Protein AF-A0A8S1PQM5-F1 (afdb_monomer)

Mean predicted aligned error: 4.05 Å

Foldseek 3Di:
DDDPPDDPVVVVQVVCCQFWVFNQVVFWDDKDWQDWDWDWPPPDDDVPDDTPDIDTDTDMDTDGNDDPVPTDTDGPVVVDVDDDDDPLVQVVCQQVCNDPDPVSNCQRHDAPDPNNHYDHPRVVSRSVRVVVD

Sequence (133 aa):
MVERLQDLESECLREVQEETGINVLPILNKMELKVLYESVYPTQLQVGQFPQKQTLCIFYEVKLNESCNNIKVKIQESEVDDFKWIPKNQLLDIMNVSTNDQQYKEMSGIYPNQYGSGIGEGHIKAFMNSYKN

Nearest PDB structures (foldseek):
  6vco-assembly1_A  TM=6.649E-01  e=3.738E-01  Escherichia coli K-12
  2ymw-assembly1_A-2  TM=3.480E-01  e=5.812E+00  Marinomonas mediterranea MMB-1
  5t7v-assembly1_S1  TM=2.102E-01  e=1.843E+00  Staphylococcus aureus
  2ymw-assembly1_B  TM=3.444E-01  e=7.503E+00  Marinomonas mediterranea MMB-1

Organism: Paramecium primaurelia (NCBI:txid5886)

Secondary structure (DSSP, 8-state):
---TT--HHHHHHHHHHHHH----GGGEEEEEEEEEEEEEESSSPPTT----EEEEEEEEEEEESS-TTT------TTT-S------HHHHHHHHTT----GGGTTT-SBSS-TTS--B-HHHHHHHHHHHH-

pLDDT: mean 92.95, std 6.37, range [57.0, 97.12]

Solvent-accessible surface area (backbone atoms only — not comparable to full-atom values): 8239 Å² total; per-residue (Å²): 130,84,62,89,93,62,57,73,65,62,44,53,50,47,51,47,26,58,49,33,45,37,78,52,80,92,39,57,68,45,75,42,84,66,36,80,37,84,46,54,34,63,84,70,75,54,94,95,56,71,78,79,44,76,45,81,45,77,40,66,50,78,40,62,74,64,61,75,90,75,59,68,72,47,62,33,71,93,82,37,95,78,88,83,92,70,56,73,69,58,50,50,26,27,56,68,66,63,54,86,53,74,91,46,54,62,46,29,22,52,48,72,32,100,76,70,33,32,41,53,60,60,58,54,53,31,50,56,58,62,68,78,108

InterPro domains:
  IPR000086 NUDIX hydrolase domain [PF00293] (12-102)
  IPR050241 NAD-capped RNA hydrolase NudC subfamily [PTHR42904] (2-113)

Radius of gyration: 16.13 Å; Cα contacts (8 Å, |Δi|>4): 174; chains: 1; bounding box: 39×40×40 Å

Structure (mmCIF, N/CA/C/O backbone):
data_AF-A0A8S1PQM5-F1
#
_entry.id   AF-A0A8S1PQM5-F1
#
loop_
_atom_site.group_PDB
_atom_site.id
_atom_site.type_symbol
_atom_site.label_atom_id
_atom_site.label_alt_id
_atom_site.label_comp_id
_atom_site.label_asym_id
_atom_site.label_entity_id
_atom_site.label_seq_id
_atom_site.pdbx_PDB_ins_code
_atom_site.Cartn_x
_atom_site.Cartn_y
_atom_site.Cartn_z
_atom_site.occupancy
_atom_site.B_iso_or_equiv
_atom_site.auth_seq_id
_atom_site.auth_comp_id
_atom_site.auth_asym_id
_atom_site.auth_atom_id
_atom_site.pdbx_PDB_model_num
ATOM 1 N N . MET A 1 1 ? 3.621 10.852 -2.086 1.00 63.44 1 MET A N 1
ATOM 2 C CA . MET A 1 1 ? 4.777 11.770 -2.284 1.00 63.44 1 MET A CA 1
ATOM 3 C C . MET A 1 1 ? 5.001 12.532 -0.987 1.00 63.44 1 MET A C 1
ATOM 5 O O . MET A 1 1 ? 4.016 12.969 -0.440 1.00 63.44 1 MET A O 1
ATOM 9 N N . VAL A 1 2 ? 6.232 12.694 -0.481 1.00 69.25 2 VAL A N 1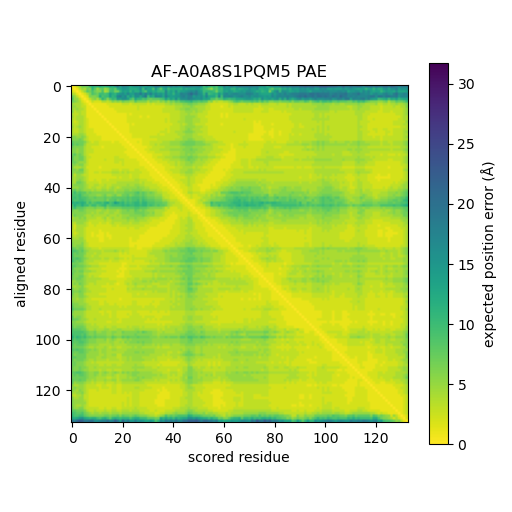
ATOM 10 C CA . VAL A 1 2 ? 6.446 13.450 0.777 1.00 69.25 2 VAL A CA 1
ATOM 11 C C . VAL A 1 2 ? 6.586 14.941 0.478 1.00 69.25 2 VAL A C 1
ATOM 13 O O . VAL A 1 2 ? 7.544 15.350 -0.189 1.00 69.25 2 VAL A O 1
ATOM 16 N N . GLU A 1 3 ? 5.656 15.755 0.968 1.00 75.12 3 GLU A N 1
ATOM 17 C CA . GLU A 1 3 ? 5.756 17.212 0.895 1.00 75.12 3 GLU A CA 1
ATOM 18 C C . GLU A 1 3 ? 6.837 17.769 1.839 1.00 75.12 3 GLU A C 1
ATOM 20 O O . GLU A 1 3 ? 7.130 17.229 2.909 1.00 75.12 3 GLU A O 1
ATOM 25 N N . ARG A 1 4 ? 7.491 18.871 1.441 1.00 69.94 4 ARG A N 1
ATOM 26 C CA . ARG A 1 4 ? 8.593 19.448 2.230 1.00 69.94 4 ARG A CA 1
ATOM 27 C C . ARG A 1 4 ? 8.100 19.886 3.611 1.00 69.94 4 ARG A C 1
ATOM 29 O O . ARG A 1 4 ? 7.140 20.639 3.705 1.00 69.94 4 ARG A O 1
ATOM 36 N N . LEU A 1 5 ? 8.879 19.537 4.640 1.00 70.00 5 LEU A N 1
ATOM 37 C CA . LEU A 1 5 ? 8.700 19.931 6.048 1.00 70.00 5 LEU A CA 1
ATOM 38 C C . LEU A 1 5 ? 7.541 19.242 6.790 1.00 70.00 5 LEU A C 1
ATOM 40 O O . LEU A 1 5 ? 7.335 19.558 7.960 1.00 70.00 5 LEU A O 1
ATOM 44 N N . GLN A 1 6 ? 6.834 18.303 6.159 1.00 76.56 6 GLN A N 1
ATOM 45 C CA . GLN A 1 6 ? 5.836 17.475 6.836 1.00 76.56 6 GLN A CA 1
ATOM 46 C C . GLN A 1 6 ? 6.487 16.237 7.473 1.00 76.56 6 GLN A C 1
ATOM 48 O O . GLN A 1 6 ? 7.527 15.757 7.007 1.00 76.56 6 GLN A O 1
ATOM 53 N N . ASP A 1 7 ? 5.906 15.733 8.562 1.00 89.56 7 ASP A N 1
ATOM 54 C CA . ASP A 1 7 ? 6.344 14.470 9.150 1.00 89.56 7 ASP A CA 1
ATOM 55 C C . ASP A 1 7 ? 5.823 13.272 8.337 1.00 89.56 7 ASP A C 1
ATOM 57 O O . ASP A 1 7 ? 4.802 13.338 7.653 1.00 89.56 7 ASP A O 1
ATOM 61 N N . LEU A 1 8 ? 6.562 12.164 8.392 1.00 91.44 8 LEU A N 1
ATOM 62 C CA . LEU A 1 8 ? 6.306 10.996 7.547 1.00 91.44 8 LEU A CA 1
ATOM 63 C C . LEU A 1 8 ? 4.985 10.288 7.876 1.00 91.44 8 LEU A C 1
ATOM 65 O O . LEU A 1 8 ? 4.405 9.648 6.998 1.00 91.44 8 LEU A O 1
ATOM 69 N N . GLU A 1 9 ? 4.522 10.377 9.124 1.00 93.12 9 GLU A N 1
ATOM 70 C CA . GLU A 1 9 ? 3.275 9.742 9.545 1.00 93.12 9 GLU A CA 1
ATOM 71 C C . GLU A 1 9 ? 2.084 10.522 8.990 1.00 93.12 9 GLU A C 1
ATOM 73 O O . GLU A 1 9 ? 1.217 9.931 8.345 1.00 93.12 9 GLU A O 1
ATOM 78 N N . SER A 1 10 ? 2.092 11.848 9.139 1.00 92.25 10 SER A N 1
ATOM 79 C CA . SER A 1 10 ? 1.080 12.735 8.562 1.00 92.25 10 SER A CA 1
ATOM 80 C C . SER A 1 10 ? 0.978 12.576 7.046 1.00 92.25 10 SER A C 1
ATOM 82 O O . SER A 1 10 ? -0.127 12.445 6.524 1.00 92.25 10 SER A O 1
ATOM 84 N N . GLU A 1 11 ? 2.109 12.491 6.341 1.00 93.44 11 GLU A N 1
ATOM 85 C CA . GLU A 1 11 ? 2.130 12.281 4.887 1.00 93.44 11 GLU A CA 1
ATOM 86 C C . GLU A 1 11 ? 1.553 10.922 4.482 1.00 93.44 11 GLU A C 1
ATOM 88 O O . GLU A 1 11 ? 0.800 10.828 3.517 1.00 93.44 11 GLU A O 1
ATOM 93 N N . CYS A 1 12 ? 1.840 9.862 5.240 1.00 94.06 12 CYS A N 1
ATOM 94 C CA . CYS A 1 12 ? 1.235 8.558 4.988 1.00 9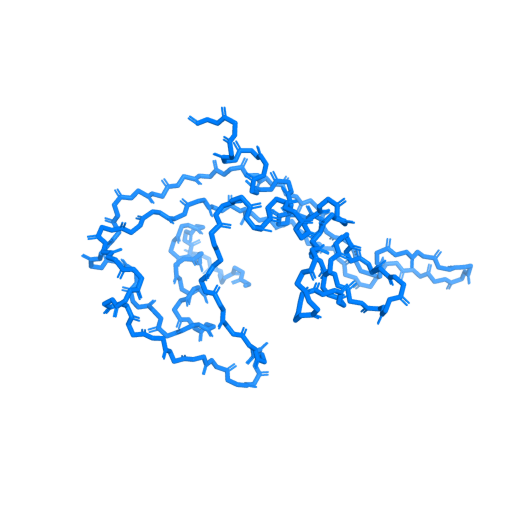4.06 12 CYS A CA 1
ATOM 95 C C . CYS A 1 12 ? -0.289 8.588 5.193 1.00 94.06 12 CYS A C 1
ATOM 97 O O . CYS A 1 12 ? -1.018 7.997 4.398 1.00 94.06 12 CYS A O 1
ATOM 99 N N . LEU A 1 13 ? -0.785 9.267 6.232 1.00 94.94 13 LEU A N 1
ATOM 100 C CA . LEU A 1 13 ? -2.227 9.396 6.469 1.00 94.94 13 LEU A CA 1
ATOM 101 C C . LEU A 1 13 ? -2.911 10.294 5.428 1.00 94.94 13 LEU A C 1
ATOM 103 O O . LEU A 1 13 ? -4.049 10.011 5.049 1.00 94.94 13 LEU A O 1
ATOM 107 N N . ARG A 1 14 ? -2.215 11.330 4.942 1.00 94.94 14 ARG A N 1
ATOM 108 C CA . ARG A 1 14 ? -2.675 12.201 3.853 1.00 94.94 14 ARG A CA 1
ATOM 109 C C . ARG A 1 14 ? -2.892 11.402 2.569 1.00 94.94 14 ARG A C 1
ATOM 111 O O . ARG A 1 14 ? -3.974 11.480 2.002 1.00 94.94 14 ARG A O 1
ATOM 118 N N . GLU A 1 15 ? -1.922 10.585 2.160 1.00 95.06 15 GLU A N 1
ATOM 119 C CA . GLU A 1 15 ? -2.021 9.784 0.926 1.00 95.06 15 GLU A CA 1
ATOM 120 C C . GLU A 1 15 ? -3.168 8.766 1.006 1.00 95.06 15 GLU A C 1
ATOM 122 O O . GLU A 1 15 ? -3.930 8.619 0.054 1.00 95.06 15 GLU A O 1
ATOM 127 N N . VAL A 1 16 ? -3.386 8.137 2.173 1.00 95.25 16 VAL A N 1
ATOM 128 C CA . VAL A 1 16 ? -4.567 7.277 2.379 1.00 95.25 16 VAL A CA 1
ATOM 129 C C . VAL A 1 16 ? -5.859 8.069 2.166 1.00 95.25 16 VAL A C 1
ATOM 131 O O . VAL A 1 16 ? -6.779 7.578 1.508 1.00 95.25 16 VAL A O 1
ATOM 134 N N . GLN A 1 17 ? -5.952 9.282 2.712 1.00 95.88 17 GLN A N 1
ATOM 135 C CA . GLN A 1 17 ? -7.142 10.113 2.566 1.00 95.88 17 GLN A CA 1
ATOM 136 C C . GLN A 1 17 ? -7.363 10.571 1.119 1.00 95.88 17 GLN A C 1
ATOM 138 O O . GLN A 1 17 ? -8.511 10.590 0.678 1.00 95.88 17 GLN A O 1
ATOM 143 N N . GLU A 1 18 ? -6.312 10.937 0.391 1.00 95.38 18 GLU A N 1
ATOM 144 C CA . GLU A 1 18 ? -6.407 11.388 -1.002 1.00 95.38 18 GLU A CA 1
ATOM 145 C C . GLU A 1 18 ? -6.854 10.259 -1.931 1.00 95.38 18 GLU A C 1
ATOM 147 O O . GLU A 1 18 ? -7.866 10.392 -2.617 1.00 95.38 18 GLU A O 1
ATOM 152 N N . GLU A 1 19 ? -6.191 9.105 -1.862 1.00 96.06 19 GLU A N 1
ATOM 153 C CA . GLU A 1 19 ? -6.454 7.981 -2.763 1.00 96.06 19 GLU A CA 1
ATOM 154 C C . GLU A 1 19 ? -7.800 7.289 -2.481 1.00 96.06 19 GLU A C 1
ATOM 156 O O . GLU A 1 19 ? -8.474 6.819 -3.403 1.00 96.06 19 GLU A O 1
ATOM 161 N N . THR A 1 20 ? -8.218 7.219 -1.208 1.00 96.38 20 THR A N 1
ATOM 162 C CA . THR A 1 20 ? -9.374 6.401 -0.780 1.00 96.38 20 THR A CA 1
ATOM 163 C C . THR A 1 20 ? -10.537 7.192 -0.181 1.00 96.38 20 THR A C 1
ATOM 165 O O . THR A 1 20 ? -11.620 6.636 0.035 1.00 96.38 20 THR A O 1
ATOM 168 N N . GLY A 1 21 ? -10.341 8.471 0.143 1.00 96.44 21 GLY A N 1
ATOM 169 C CA . GLY A 1 21 ? -11.324 9.298 0.845 1.00 96.44 21 GLY A CA 1
ATOM 170 C C . GLY A 1 21 ? -11.497 8.967 2.334 1.00 96.44 21 GLY A C 1
ATOM 171 O O . GLY A 1 21 ? -12.336 9.582 2.998 1.00 96.44 21 GLY A O 1
ATOM 172 N N . ILE A 1 22 ? -10.741 8.006 2.880 1.00 96.06 22 ILE A N 1
ATOM 173 C CA . ILE A 1 22 ? -10.860 7.582 4.278 1.00 96.06 22 ILE A CA 1
ATOM 174 C C . ILE A 1 22 ? -10.177 8.610 5.186 1.00 96.06 22 ILE A C 1
ATOM 176 O O . ILE A 1 22 ? -8.960 8.776 5.161 1.00 96.06 22 ILE A O 1
ATOM 180 N N . ASN A 1 23 ? -10.950 9.257 6.061 1.00 94.44 23 ASN A N 1
ATOM 181 C CA . ASN A 1 23 ? -10.383 10.059 7.142 1.00 94.44 23 ASN A CA 1
ATOM 182 C C . ASN A 1 23 ? -9.941 9.141 8.291 1.00 94.44 23 ASN A C 1
ATOM 184 O O . ASN A 1 23 ? -10.760 8.721 9.108 1.00 94.44 23 ASN A O 1
ATOM 188 N N . VAL A 1 24 ? -8.649 8.814 8.330 1.00 94.50 24 VAL A N 1
ATOM 189 C CA . VAL A 1 24 ? -8.080 7.835 9.268 1.00 94.50 24 VAL A CA 1
ATOM 190 C C . VAL A 1 24 ? -8.002 8.361 10.703 1.00 94.50 24 VAL A C 1
ATOM 192 O O . VAL A 1 24 ? -8.245 7.598 11.635 1.00 94.50 24 VAL A O 1
ATOM 195 N N . LEU A 1 25 ? -7.680 9.644 10.904 1.00 94.56 25 LEU A N 1
ATOM 196 C CA . LEU A 1 25 ? -7.330 10.197 12.224 1.00 94.56 25 LEU A CA 1
ATOM 197 C C . LEU A 1 25 ? -8.367 9.922 13.331 1.00 94.56 25 LEU A C 1
ATOM 199 O O . LEU A 1 25 ? -7.958 9.497 14.411 1.00 94.56 25 LEU A O 1
ATOM 203 N N . PRO A 1 26 ? -9.688 10.096 13.112 1.00 96.19 26 PRO A N 1
ATOM 204 C CA . PRO A 1 26 ? -10.684 9.869 14.162 1.00 96.19 26 PRO A CA 1
ATOM 205 C C . PRO A 1 26 ? -10.823 8.403 14.586 1.00 96.19 26 PRO A C 1
ATOM 207 O O . PRO A 1 26 ? -11.329 8.124 15.669 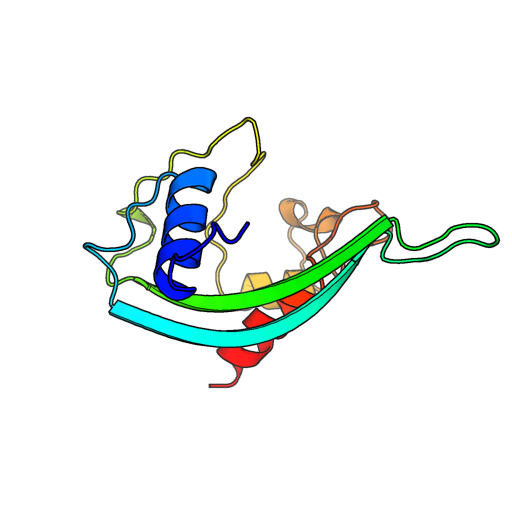1.00 96.19 26 PRO A O 1
ATOM 210 N N . ILE A 1 27 ? -10.406 7.475 13.725 1.00 96.19 27 ILE A N 1
ATOM 211 C CA . ILE A 1 27 ? -10.595 6.030 13.891 1.00 96.19 27 ILE A CA 1
ATOM 212 C C . ILE A 1 27 ? -9.260 5.286 13.981 1.00 96.19 27 ILE A C 1
ATOM 214 O O . ILE A 1 27 ? -9.229 4.056 13.946 1.00 96.19 27 ILE A O 1
ATOM 218 N N . LEU A 1 28 ? -8.149 6.015 14.093 1.00 96.88 28 LEU A N 1
ATOM 219 C CA . LEU A 1 28 ? -6.815 5.450 14.184 1.00 96.88 28 LEU A CA 1
ATOM 220 C C . LEU A 1 28 ? -6.628 4.772 15.544 1.00 96.88 28 LEU A C 1
ATOM 222 O O . LEU A 1 28 ? -6.725 5.404 16.592 1.00 96.88 28 LEU A O 1
ATOM 226 N N . ASN A 1 29 ? -6.328 3.477 15.524 1.00 96.56 29 ASN A N 1
ATOM 227 C CA . ASN A 1 29 ? -5.960 2.718 16.717 1.00 96.56 29 ASN A CA 1
ATOM 228 C C . ASN A 1 29 ? -4.438 2.672 16.890 1.00 96.56 29 ASN A C 1
ATOM 230 O O . ASN A 1 29 ? -3.908 2.898 17.974 1.00 96.56 29 ASN A O 1
ATOM 234 N N . LYS A 1 30 ? -3.724 2.339 15.811 1.00 95.25 30 LYS A N 1
ATOM 235 C CA . LYS A 1 30 ? -2.270 2.178 15.833 1.00 95.25 30 LYS A CA 1
ATOM 236 C C . LYS A 1 30 ? -1.676 2.508 14.472 1.00 95.25 30 LYS A C 1
ATOM 238 O O . LYS A 1 30 ? -2.232 2.106 13.454 1.00 95.25 30 LYS A O 1
ATOM 243 N N . MET A 1 31 ? -0.517 3.153 14.483 1.00 95.62 31 MET A N 1
ATOM 244 C CA . MET A 1 31 ? 0.347 3.323 13.323 1.00 95.62 31 MET A CA 1
ATOM 245 C C . MET A 1 31 ? 1.751 2.836 13.674 1.00 95.62 31 MET A C 1
ATOM 247 O O . MET A 1 31 ? 2.225 3.066 14.785 1.0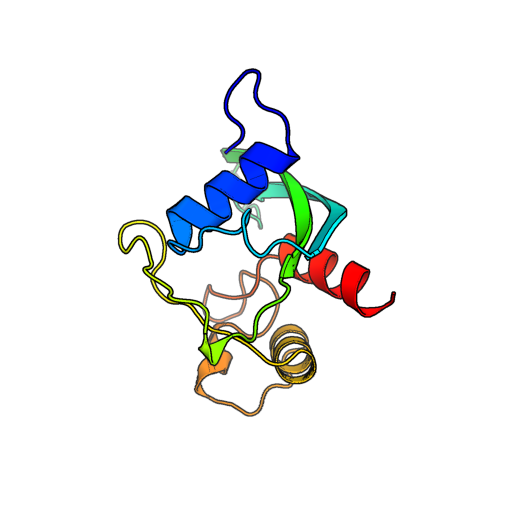0 95.62 31 MET A O 1
ATOM 251 N N . GLU A 1 32 ? 2.395 2.102 12.772 1.00 95.06 32 GLU A N 1
ATOM 252 C CA . GLU A 1 32 ? 3.736 1.566 13.013 1.00 95.06 32 GLU A CA 1
ATOM 253 C C . GLU A 1 32 ? 4.531 1.480 11.714 1.00 95.06 32 GLU A C 1
ATOM 255 O O . GLU A 1 32 ? 4.056 0.910 10.733 1.00 95.06 32 GLU A O 1
ATOM 260 N N . LEU A 1 33 ? 5.757 2.002 11.715 1.00 95.25 33 LEU A N 1
ATOM 261 C CA . LEU A 1 33 ? 6.697 1.823 10.612 1.00 95.25 33 LEU A CA 1
ATOM 262 C C . LEU A 1 33 ? 7.072 0.340 10.471 1.00 95.25 33 LEU A C 1
ATOM 264 O O . LEU A 1 33 ? 7.526 -0.277 11.433 1.00 95.25 33 LEU A O 1
ATOM 268 N N . LYS A 1 34 ? 6.939 -0.222 9.266 1.00 95.06 34 LYS A N 1
ATOM 269 C CA . LYS A 1 34 ? 7.237 -1.640 8.997 1.00 95.06 34 LYS A CA 1
ATOM 270 C C . LYS A 1 34 ? 8.459 -1.847 8.129 1.00 95.06 34 LYS A C 1
ATOM 272 O O . LYS A 1 34 ? 9.298 -2.691 8.437 1.00 95.06 34 LYS A O 1
ATOM 277 N N . VAL A 1 35 ? 8.535 -1.133 7.008 1.00 96.12 35 VAL A N 1
ATOM 278 C CA . VAL A 1 35 ? 9.544 -1.392 5.975 1.00 96.12 35 VAL A CA 1
ATOM 279 C C . VAL A 1 35 ? 9.969 -0.089 5.315 1.00 96.12 35 VAL A C 1
ATOM 281 O O . VAL A 1 35 ? 9.130 0.718 4.930 1.00 96.12 35 VAL A O 1
ATOM 284 N N . LEU A 1 36 ? 11.279 0.071 5.123 1.00 96.81 36 LEU A N 1
ATOM 285 C CA . LEU A 1 36 ? 11.833 0.962 4.108 1.00 96.81 36 LEU A CA 1
ATOM 286 C C . LEU A 1 36 ? 12.232 0.111 2.900 1.00 96.81 36 LEU A C 1
ATOM 288 O O . LEU A 1 36 ? 12.914 -0.904 3.055 1.00 96.81 36 LEU A O 1
ATOM 292 N N . TYR A 1 37 ? 11.785 0.497 1.712 1.00 96.44 37 TYR A N 1
ATOM 293 C CA . TYR A 1 37 ? 12.009 -0.246 0.478 1.00 96.44 37 TYR A CA 1
ATOM 294 C C . TYR A 1 37 ? 12.453 0.699 -0.627 1.00 96.44 37 TYR A C 1
ATOM 296 O O . TYR A 1 37 ? 11.764 1.658 -0.962 1.00 96.44 37 TYR A O 1
ATOM 304 N N . GLU A 1 38 ? 13.606 0.415 -1.209 1.00 96.56 38 GLU A N 1
ATOM 305 C CA . GLU A 1 38 ? 14.094 1.139 -2.370 1.00 96.56 38 GLU A CA 1
ATOM 306 C C . GLU A 1 38 ? 13.429 0.601 -3.641 1.00 96.56 38 GLU A C 1
ATOM 308 O O . GLU A 1 38 ? 13.578 -0.568 -3.990 1.00 96.56 38 GLU A O 1
ATOM 313 N N . SER A 1 39 ? 12.682 1.467 -4.323 1.00 94.69 39 SER A N 1
ATOM 314 C CA . SER A 1 39 ? 12.011 1.190 -5.588 1.00 94.69 39 SER A CA 1
ATOM 315 C C . SER A 1 39 ? 12.739 1.880 -6.739 1.00 94.69 39 SER A C 1
ATOM 317 O O . SER A 1 39 ? 13.093 3.058 -6.650 1.00 94.69 39 SER A O 1
ATOM 319 N N . VAL A 1 40 ? 12.930 1.152 -7.839 1.00 93.94 40 VAL A N 1
ATOM 320 C CA . VAL A 1 40 ? 13.531 1.654 -9.078 1.00 93.94 40 VAL A CA 1
ATOM 321 C C . VAL A 1 40 ? 12.586 1.363 -10.240 1.00 93.94 40 VAL A C 1
ATOM 323 O O . VAL A 1 40 ? 12.028 0.270 -10.331 1.00 93.94 40 VAL A O 1
ATOM 326 N N . TYR A 1 41 ? 12.411 2.340 -11.132 1.00 92.25 41 TYR A N 1
ATOM 327 C CA . TYR A 1 41 ? 11.646 2.187 -12.367 1.00 92.25 41 TYR A CA 1
ATOM 328 C C . TYR A 1 41 ? 12.527 2.447 -13.602 1.00 92.25 41 TYR A C 1
ATOM 330 O O . TYR A 1 41 ? 13.252 3.449 -13.621 1.00 92.25 41 TYR A O 1
ATOM 338 N N . PRO A 1 42 ? 12.434 1.614 -14.655 1.00 92.25 42 PRO A N 1
ATOM 339 C CA . PRO A 1 42 ? 11.677 0.357 -14.707 1.00 92.25 42 PRO A CA 1
ATOM 340 C C . PRO A 1 42 ? 12.264 -0.692 -13.750 1.00 92.25 42 PRO A C 1
ATOM 342 O O . PRO A 1 42 ? 13.460 -0.681 -13.464 1.00 92.25 42 PRO A O 1
ATOM 345 N N . THR A 1 43 ? 11.421 -1.602 -13.259 1.00 88.44 43 THR A N 1
ATOM 346 C CA . THR A 1 43 ? 11.838 -2.667 -12.327 1.00 88.44 43 THR A CA 1
ATOM 347 C C . THR A 1 43 ? 12.751 -3.705 -12.983 1.00 88.44 43 THR A C 1
ATOM 349 O O . THR A 1 43 ? 13.486 -4.408 -12.296 1.00 88.44 43 THR A O 1
ATOM 352 N N . GLN A 1 44 ? 12.730 -3.791 -14.315 1.00 86.75 44 GLN A N 1
ATOM 353 C CA . GLN A 1 44 ? 13.620 -4.619 -15.121 1.00 86.75 44 GLN A CA 1
ATOM 354 C C . GLN A 1 44 ? 14.254 -3.748 -16.207 1.00 86.75 44 GLN A C 1
ATOM 356 O O . GLN A 1 44 ? 13.546 -3.101 -16.978 1.00 86.75 44 GLN A O 1
ATOM 361 N N . LEU A 1 45 ? 15.587 -3.722 -16.263 1.00 88.31 45 LEU A N 1
ATOM 362 C CA . LEU A 1 45 ? 16.333 -2.956 -17.262 1.00 88.31 45 LEU A CA 1
ATOM 363 C C . LEU A 1 45 ? 16.632 -3.823 -18.483 1.00 88.31 45 LEU A C 1
ATOM 365 O O . LEU A 1 45 ? 17.173 -4.922 -18.360 1.00 88.31 45 LEU A O 1
ATOM 369 N N . GLN A 1 46 ? 16.326 -3.302 -19.668 1.00 89.94 46 GLN A N 1
ATOM 370 C CA . GLN A 1 46 ? 16.793 -3.870 -20.930 1.00 89.94 46 GLN A CA 1
ATOM 371 C C . GLN A 1 46 ? 18.140 -3.262 -21.343 1.00 89.94 46 GLN A C 1
ATOM 373 O O . GLN A 1 46 ? 18.573 -2.231 -20.823 1.00 89.94 46 GLN A O 1
ATOM 378 N N . VAL A 1 47 ? 18.820 -3.896 -22.302 1.00 91.38 47 VAL A N 1
ATOM 379 C CA . VAL A 1 47 ? 20.087 -3.383 -22.845 1.00 91.38 47 VAL A CA 1
ATOM 380 C C . VAL A 1 47 ? 19.873 -1.977 -23.414 1.00 91.38 47 VAL A C 1
ATOM 382 O O . VAL A 1 47 ? 19.015 -1.772 -24.267 1.00 91.38 47 VAL A O 1
ATOM 385 N N . GLY A 1 48 ? 20.667 -1.012 -22.943 1.00 91.94 48 GLY A N 1
ATOM 386 C CA . GLY A 1 48 ? 20.576 0.393 -23.357 1.00 91.94 48 GLY A CA 1
ATOM 387 C C . GLY A 1 48 ? 19.522 1.218 -22.611 1.00 91.94 48 GLY A C 1
ATOM 388 O O . GLY A 1 48 ? 19.383 2.407 -22.890 1.00 91.94 48 GLY A O 1
ATOM 389 N N . GLN A 1 49 ? 18.806 0.625 -21.653 1.00 94.75 49 GLN A N 1
ATOM 390 C CA . GLN A 1 49 ? 17.859 1.327 -20.793 1.00 94.75 49 GLN A CA 1
ATOM 391 C C . GLN A 1 49 ? 18.519 1.724 -19.467 1.00 94.75 49 GLN A C 1
ATOM 393 O O . GLN A 1 49 ? 19.258 0.943 -18.870 1.00 94.75 49 GLN A O 1
ATOM 398 N N . PHE A 1 50 ? 18.219 2.930 -18.985 1.00 94.38 50 PHE A N 1
ATOM 399 C CA . PHE A 1 50 ? 18.667 3.429 -17.684 1.00 94.38 50 PHE A CA 1
ATOM 400 C C . PHE A 1 50 ? 17.482 3.566 -16.719 1.00 94.38 50 PHE A C 1
ATOM 402 O O . PHE A 1 50 ? 16.357 3.799 -17.178 1.00 94.38 50 PHE A O 1
ATOM 409 N N . PRO A 1 51 ? 17.715 3.4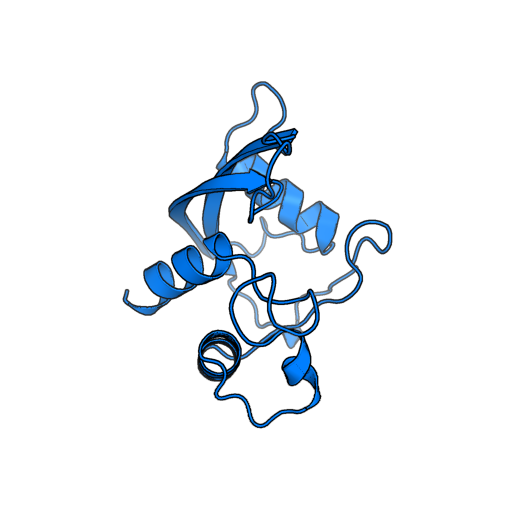70 -15.396 1.00 94.50 51 PRO A N 1
ATOM 410 C CA . PRO A 1 51 ? 16.730 3.862 -14.397 1.00 94.50 51 PRO A CA 1
ATOM 411 C C . PRO A 1 51 ? 16.221 5.281 -14.651 1.00 94.50 51 PRO A C 1
ATOM 413 O O . PRO A 1 51 ? 17.005 6.213 -14.819 1.00 94.50 51 PRO A O 1
ATOM 416 N N . GLN A 1 52 ? 14.904 5.440 -14.674 1.00 95.50 52 GLN A N 1
ATOM 417 C CA . GLN A 1 52 ? 14.238 6.728 -14.867 1.00 95.50 52 GLN A CA 1
ATOM 418 C C . GLN A 1 52 ? 13.808 7.347 -13.538 1.00 95.50 52 GLN A C 1
ATOM 420 O O . GLN A 1 52 ? 13.733 8.567 -13.413 1.00 95.50 52 GLN A O 1
ATOM 425 N N . LYS A 1 53 ? 13.517 6.505 -12.541 1.00 94.69 53 LYS A N 1
ATOM 426 C CA . LYS A 1 53 ? 13.105 6.934 -11.206 1.00 94.69 53 LYS A CA 1
ATOM 427 C C . LYS A 1 53 ? 13.677 5.991 -10.160 1.00 94.69 53 LYS A C 1
ATOM 429 O O . LYS A 1 53 ? 13.717 4.781 -10.361 1.00 94.69 53 LYS A O 1
ATOM 434 N N . GLN A 1 54 ? 14.070 6.570 -9.038 1.00 94.94 54 GLN A N 1
ATOM 435 C CA . GLN A 1 54 ? 14.492 5.871 -7.834 1.00 94.94 54 GLN A CA 1
ATOM 436 C C . GLN A 1 54 ? 13.783 6.537 -6.658 1.00 94.94 54 GLN A C 1
ATOM 438 O O . GLN A 1 54 ? 13.687 7.764 -6.593 1.00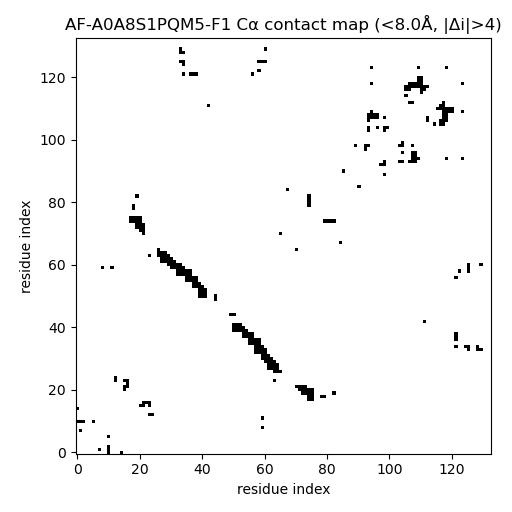 94.94 54 GLN A O 1
ATOM 443 N N . THR A 1 55 ? 13.191 5.752 -5.768 1.00 94.62 55 THR A N 1
ATOM 444 C CA . THR A 1 55 ? 12.387 6.267 -4.657 1.00 94.62 55 THR A CA 1
ATOM 445 C C . THR A 1 55 ? 12.540 5.356 -3.454 1.00 94.62 55 THR A C 1
ATOM 447 O O . THR A 1 55 ? 12.407 4.143 -3.571 1.00 94.62 55 THR A O 1
ATOM 450 N N . LEU A 1 56 ? 12.789 5.942 -2.285 1.00 95.12 56 LEU A N 1
ATOM 451 C CA . LEU A 1 56 ? 12.692 5.224 -1.023 1.00 95.12 56 LEU A CA 1
ATOM 452 C C . LEU A 1 56 ? 11.234 5.256 -0.557 1.00 95.12 56 LEU A C 1
ATOM 454 O O . LEU A 1 56 ? 10.730 6.299 -0.150 1.00 95.12 56 LEU A O 1
ATOM 458 N N . CYS A 1 57 ? 10.556 4.119 -0.646 1.00 95.50 57 CYS A N 1
ATOM 459 C CA . CYS A 1 57 ? 9.210 3.924 -0.132 1.00 95.50 57 CYS A CA 1
ATOM 460 C C . CYS A 1 57 ? 9.271 3.585 1.359 1.00 95.50 57 CYS A C 1
ATOM 462 O O . CYS A 1 57 ? 10.055 2.732 1.781 1.00 95.50 57 CYS A O 1
ATOM 464 N N . ILE A 1 58 ? 8.417 4.227 2.150 1.00 95.75 58 ILE A N 1
ATOM 465 C CA . ILE A 1 58 ? 8.301 4.004 3.590 1.00 95.75 58 ILE A CA 1
ATOM 466 C C . ILE A 1 58 ? 6.897 3.467 3.846 1.00 95.75 58 ILE A C 1
ATOM 468 O O . ILE A 1 58 ? 5.915 4.135 3.540 1.00 95.75 58 ILE A O 1
ATOM 472 N N . PHE A 1 59 ? 6.806 2.249 4.371 1.00 96.44 59 PHE A N 1
ATOM 473 C CA . PHE A 1 59 ? 5.540 1.565 4.603 1.00 96.44 59 PHE A CA 1
ATOM 474 C C . PHE A 1 59 ? 5.184 1.572 6.083 1.00 96.44 59 PHE A C 1
ATOM 476 O O . PHE A 1 59 ? 5.938 1.050 6.912 1.00 96.44 59 PHE A O 1
ATOM 483 N N . TYR A 1 60 ? 3.997 2.087 6.385 1.00 96.38 60 TYR A N 1
ATOM 484 C CA . TYR A 1 60 ? 3.381 2.027 7.703 1.00 96.38 60 TYR A CA 1
ATOM 485 C C . TYR A 1 60 ? 2.233 1.013 7.715 1.00 96.38 60 TYR A C 1
ATOM 487 O O . TYR A 1 60 ? 1.470 0.900 6.759 1.00 96.38 60 TYR A O 1
ATOM 495 N N . GLU A 1 61 ? 2.094 0.280 8.817 1.00 95.94 61 GLU A N 1
ATOM 496 C CA . GLU A 1 61 ? 0.865 -0.439 9.144 1.00 95.94 61 GLU A CA 1
ATOM 497 C C . GLU A 1 61 ? -0.069 0.519 9.881 1.00 95.94 61 GLU A C 1
ATOM 499 O O . GLU A 1 61 ? 0.288 1.042 10.936 1.00 95.94 61 GLU A O 1
ATOM 504 N N . VAL A 1 62 ? -1.274 0.703 9.346 1.00 95.44 62 VAL A N 1
ATOM 505 C CA . VAL A 1 62 ? -2.333 1.517 9.945 1.00 95.44 62 VAL A CA 1
ATOM 506 C C . VAL A 1 62 ? -3.463 0.590 10.387 1.00 95.44 62 VAL A C 1
ATOM 508 O O . VAL A 1 62 ? -4.081 -0.089 9.569 1.00 95.44 62 VAL A O 1
ATOM 511 N N . LYS A 1 63 ? -3.739 0.545 11.693 1.00 95.19 63 LYS A N 1
ATOM 512 C CA . LYS A 1 63 ? -4.859 -0.208 12.275 1.00 95.19 63 LYS A CA 1
ATOM 513 C C . LYS A 1 63 ? -5.967 0.751 12.665 1.00 95.19 63 LYS A C 1
ATOM 515 O O . LYS A 1 63 ? -5.728 1.712 13.395 1.00 95.19 63 LYS A O 1
ATOM 520 N N . LEU A 1 64 ? -7.179 0.440 12.224 1.00 96.31 64 LEU A N 1
ATOM 521 C CA . LEU A 1 64 ? -8.377 1.231 12.480 1.00 96.31 64 LEU A CA 1
ATOM 522 C C . LEU A 1 64 ? -9.216 0.574 13.581 1.00 96.31 64 LEU A C 1
ATOM 524 O O . LEU A 1 64 ? -9.242 -0.651 13.696 1.00 96.31 64 LEU A O 1
ATOM 528 N N . ASN A 1 65 ? -9.904 1.380 14.386 1.00 96.56 65 ASN A N 1
ATOM 529 C CA . ASN A 1 65 ? -10.828 0.929 15.428 1.00 96.56 65 ASN A CA 1
ATOM 530 C C . ASN A 1 65 ? -12.279 0.825 14.919 1.00 96.56 65 ASN A C 1
ATOM 532 O O . ASN A 1 65 ? -13.229 1.029 15.670 1.00 96.56 65 ASN A O 1
ATOM 536 N N . GLU A 1 66 ? -12.458 0.538 13.629 1.00 96.12 66 GLU A N 1
ATOM 537 C CA . GLU A 1 66 ? -13.766 0.371 12.999 1.00 96.12 66 GLU A CA 1
ATOM 538 C C . GLU A 1 66 ? -13.785 -0.847 12.073 1.00 96.12 66 GLU A C 1
ATOM 540 O O . GLU A 1 66 ? -12.769 -1.257 11.512 1.00 96.12 66 GLU A O 1
ATOM 545 N N . SER A 1 67 ? -14.972 -1.434 11.904 1.00 95.38 67 SER A N 1
ATOM 546 C CA . SER A 1 67 ? -15.195 -2.479 10.906 1.00 95.38 67 SER A CA 1
ATOM 547 C C . SER A 1 67 ? -15.151 -1.887 9.498 1.00 95.38 67 SER A C 1
ATOM 549 O O . SER A 1 67 ? -15.709 -0.817 9.263 1.00 95.38 67 SER A O 1
ATOM 551 N N . CYS A 1 68 ? -14.588 -2.626 8.538 1.00 94.75 68 CYS A N 1
ATOM 552 C CA . CYS A 1 68 ? -14.551 -2.230 7.128 1.00 94.75 68 CYS A CA 1
ATOM 553 C C . CYS A 1 68 ? -15.934 -1.898 6.540 1.00 94.75 68 CYS A C 1
ATOM 555 O O . CYS A 1 68 ? -16.024 -1.043 5.666 1.00 94.75 68 CYS A O 1
ATOM 557 N N . ASN A 1 69 ? -17.013 -2.500 7.056 1.00 94.69 69 ASN A N 1
ATOM 558 C CA . ASN A 1 69 ? -18.386 -2.220 6.620 1.00 94.69 69 ASN A CA 1
ATOM 559 C C . ASN A 1 69 ? -18.884 -0.816 7.011 1.00 94.69 69 ASN A C 1
ATOM 561 O O . ASN A 1 69 ? -19.833 -0.319 6.410 1.00 94.69 69 ASN A O 1
ATOM 565 N N . ASN A 1 70 ? -18.270 -0.190 8.018 1.00 95.94 70 ASN A N 1
ATOM 566 C CA . ASN A 1 70 ? -18.644 1.144 8.498 1.00 95.94 70 ASN A CA 1
ATOM 567 C C . ASN A 1 70 ? -17.803 2.253 7.851 1.00 95.94 70 ASN A C 1
ATOM 569 O O . ASN A 1 70 ? -18.182 3.425 7.899 1.00 95.94 70 ASN A O 1
ATOM 573 N N . ILE A 1 71 ? -16.688 1.887 7.217 1.00 96.31 71 ILE A N 1
ATOM 574 C CA . ILE A 1 71 ? -15.760 2.832 6.605 1.00 96.31 71 ILE A CA 1
ATOM 575 C C . ILE A 1 71 ? -16.267 3.193 5.211 1.00 96.31 71 ILE A C 1
ATOM 577 O O . ILE A 1 71 ? -16.336 2.358 4.309 1.00 96.31 71 ILE A O 1
ATOM 581 N N . LYS A 1 72 ? -16.610 4.468 5.026 1.00 94.88 72 LYS A N 1
ATOM 582 C CA . LYS A 1 72 ? -16.991 5.004 3.718 1.00 94.88 72 LYS A CA 1
ATOM 583 C C . LYS A 1 72 ? -15.741 5.260 2.886 1.00 94.88 72 LYS A C 1
ATOM 585 O O . LYS A 1 72 ? -14.872 6.019 3.303 1.00 94.88 72 LYS A O 1
ATOM 590 N N . VAL A 1 73 ? -15.703 4.660 1.704 1.00 96.44 73 VAL A N 1
ATOM 591 C CA . VAL A 1 73 ? -14.631 4.833 0.722 1.00 96.44 73 VAL A CA 1
ATOM 592 C C . VAL A 1 73 ? -15.150 5.681 -0.428 1.00 96.44 73 VAL A C 1
ATOM 594 O O . VAL A 1 73 ? -16.275 5.492 -0.896 1.00 96.44 73 VAL A O 1
ATOM 597 N N . LYS A 1 74 ? -14.324 6.619 -0.878 1.00 96.19 74 LYS A N 1
ATOM 598 C CA . LYS A 1 74 ? -14.537 7.403 -2.088 1.00 96.19 74 LYS A C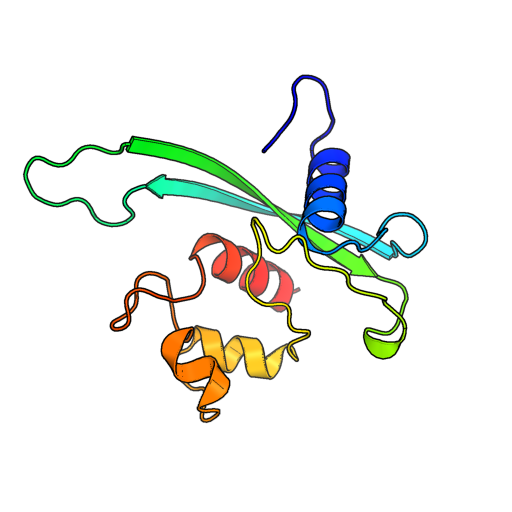A 1
ATOM 599 C C . LYS A 1 74 ? -13.190 7.544 -2.785 1.00 96.19 74 LYS A C 1
ATOM 601 O O . LYS A 1 74 ? -12.420 8.434 -2.439 1.00 96.19 74 LYS A O 1
ATOM 606 N N . ILE A 1 75 ? -12.928 6.649 -3.733 1.00 97.12 75 ILE A N 1
ATOM 607 C CA . ILE A 1 75 ? -11.662 6.627 -4.467 1.00 97.12 75 ILE A CA 1
ATOM 608 C C . ILE A 1 75 ? -11.488 7.881 -5.324 1.00 97.12 75 ILE A C 1
ATOM 610 O O . ILE A 1 75 ? -12.462 8.435 -5.847 1.00 97.12 75 ILE A O 1
ATOM 614 N N . GLN A 1 76 ? -10.242 8.314 -5.480 1.00 96.69 76 GLN A N 1
ATOM 615 C CA . GLN A 1 76 ? -9.872 9.332 -6.452 1.00 96.69 76 GLN A CA 1
ATOM 616 C C . GLN A 1 76 ? -9.624 8.665 -7.813 1.00 96.69 76 GLN A C 1
ATOM 618 O O . GLN A 1 76 ? -8.525 8.206 -8.105 1.00 96.69 76 GLN A O 1
ATOM 623 N N . GLU A 1 77 ? -10.650 8.643 -8.666 1.00 95.00 77 GLU A N 1
ATOM 624 C CA . GLU A 1 77 ? -10.652 7.925 -9.959 1.00 95.00 77 GLU A CA 1
ATOM 625 C C . GLU A 1 77 ? -9.547 8.359 -10.943 1.00 95.00 77 GLU A C 1
ATOM 627 O O . GLU A 1 77 ? -9.278 7.661 -11.913 1.00 95.00 77 GLU A O 1
ATOM 632 N N . SER A 1 78 ? -8.899 9.512 -10.731 1.00 95.56 78 SER A N 1
ATOM 633 C CA . SER A 1 78 ? -7.754 9.934 -11.552 1.00 95.56 78 SER A CA 1
ATOM 634 C C . SER A 1 78 ? -6.452 9.197 -11.223 1.00 95.56 78 SER A C 1
ATOM 636 O O . SER A 1 78 ? -5.499 9.299 -11.990 1.00 95.56 78 SER A O 1
ATOM 638 N N . GLU A 1 79 ? -6.386 8.532 -10.069 1.00 92.31 79 GLU A N 1
ATOM 639 C CA . GLU A 1 79 ? -5.182 7.870 -9.545 1.00 92.31 79 GLU A CA 1
ATOM 640 C C . GLU A 1 79 ? -5.424 6.398 -9.193 1.00 92.31 79 GLU A C 1
ATOM 642 O O . GLU A 1 79 ? -4.510 5.584 -9.313 1.00 92.31 79 GLU A O 1
ATOM 647 N N . VAL A 1 80 ? -6.651 6.048 -8.792 1.00 95.06 80 VAL A N 1
ATOM 648 C CA . VAL A 1 80 ? -7.019 4.711 -8.317 1.00 95.06 80 VAL A CA 1
ATOM 649 C C . VAL A 1 80 ? -8.187 4.160 -9.129 1.00 95.06 80 VAL A C 1
ATOM 651 O O . VAL A 1 80 ? -9.279 4.725 -9.115 1.00 95.06 80 VAL A O 1
ATOM 654 N N . ASP A 1 81 ? -7.969 3.015 -9.779 1.00 93.44 81 ASP A N 1
ATOM 655 C CA . ASP A 1 81 ? -8.983 2.340 -10.601 1.00 93.44 81 ASP A CA 1
ATOM 656 C C . ASP A 1 81 ? -9.935 1.442 -9.786 1.00 93.44 81 ASP A C 1
ATOM 658 O O . ASP A 1 81 ? -11.090 1.247 -10.163 1.00 93.44 81 ASP A O 1
ATOM 662 N N . ASP A 1 82 ? -9.456 0.848 -8.687 1.00 92.62 82 ASP A N 1
ATOM 663 C CA . ASP A 1 82 ? -10.215 -0.113 -7.875 1.00 92.62 82 ASP A CA 1
ATOM 664 C C . ASP A 1 82 ? -9.772 -0.080 -6.401 1.00 92.62 82 ASP A C 1
ATOM 666 O O . ASP A 1 82 ? -8.611 0.185 -6.086 1.00 92.62 82 ASP A O 1
ATOM 670 N N . PHE A 1 83 ? -10.693 -0.401 -5.489 1.00 94.38 83 PHE A N 1
ATOM 671 C CA . PHE A 1 83 ? -10.436 -0.513 -4.052 1.00 94.38 83 PHE A CA 1
ATOM 672 C C . PHE A 1 83 ? -11.136 -1.739 -3.467 1.00 94.38 83 PHE A C 1
ATOM 674 O O . PHE A 1 83 ? -12.335 -1.947 -3.673 1.00 94.38 83 PHE A O 1
ATOM 681 N N . LYS A 1 84 ? -10.411 -2.526 -2.658 1.00 94.19 84 LYS A N 1
ATOM 682 C CA . LYS A 1 84 ? -10.953 -3.731 -2.015 1.00 94.19 84 LYS A CA 1
ATOM 683 C C . LYS A 1 84 ? -10.420 -3.948 -0.606 1.00 94.19 84 LYS A C 1
ATOM 685 O O . LYS A 1 84 ? -9.221 -3.876 -0.354 1.00 94.19 84 LYS A O 1
ATOM 690 N N . TRP A 1 85 ? -11.320 -4.347 0.290 1.00 95.56 85 TRP A N 1
ATOM 691 C CA . TRP A 1 85 ? -10.963 -4.971 1.563 1.00 95.56 85 TRP A CA 1
ATOM 692 C C . TRP A 1 85 ? -10.743 -6.469 1.348 1.00 95.56 85 TRP A C 1
ATOM 694 O O . TRP A 1 85 ? -11.682 -7.186 1.007 1.00 95.56 85 TRP A O 1
ATOM 704 N N . ILE A 1 86 ? -9.518 -6.952 1.561 1.00 95.00 86 ILE A N 1
ATOM 705 C CA . ILE A 1 86 ? -9.153 -8.353 1.311 1.00 95.00 86 ILE A CA 1
ATOM 706 C C . ILE A 1 86 ? -8.806 -9.044 2.640 1.00 95.00 86 ILE A C 1
ATOM 708 O O . ILE A 1 86 ? -7.952 -8.549 3.382 1.00 95.00 86 ILE A O 1
ATOM 712 N N . PRO A 1 87 ? -9.420 -10.198 2.968 1.00 94.50 87 PRO A N 1
ATOM 713 C CA . PRO A 1 87 ? -9.015 -11.012 4.107 1.00 94.50 87 PRO A CA 1
ATOM 714 C C . PRO A 1 87 ? -7.534 -11.403 4.050 1.00 94.50 87 PRO A C 1
ATOM 716 O O . PRO A 1 87 ? -7.017 -11.797 3.006 1.00 94.50 87 PRO A O 1
ATOM 719 N N . LYS A 1 88 ? -6.865 -11.389 5.209 1.00 93.25 88 LYS A N 1
ATOM 720 C CA . LYS A 1 88 ? -5.420 -11.653 5.354 1.00 93.25 88 LYS A CA 1
ATOM 721 C C . LYS A 1 88 ? -4.956 -12.935 4.634 1.00 93.25 88 LYS A C 1
ATOM 723 O O . LYS A 1 88 ? -3.952 -12.906 3.930 1.00 93.25 88 LYS A O 1
ATOM 728 N N . ASN A 1 89 ? -5.702 -14.034 4.766 1.00 93.75 89 ASN A N 1
ATOM 729 C CA . ASN A 1 89 ? -5.370 -15.312 4.119 1.00 93.75 89 ASN A CA 1
ATOM 730 C C . ASN A 1 89 ? -5.570 -15.277 2.598 1.00 93.75 89 ASN A C 1
ATOM 732 O O . ASN A 1 89 ? -4.761 -15.829 1.866 1.00 93.75 89 ASN A O 1
ATOM 736 N N . GLN A 1 90 ? -6.600 -14.580 2.114 1.00 95.38 90 GLN A N 1
ATOM 737 C CA . GLN A 1 90 ? -6.818 -14.436 0.677 1.00 95.38 90 GLN A CA 1
ATOM 738 C C . GLN A 1 90 ? -5.705 -13.596 0.042 1.00 95.38 90 GLN A C 1
ATOM 740 O O . GLN A 1 90 ? -5.205 -13.949 -1.020 1.00 95.38 90 GLN A O 1
ATOM 745 N N . LEU A 1 91 ? -5.254 -12.528 0.711 1.00 95.69 91 LEU A N 1
ATOM 746 C CA . LEU A 1 91 ? -4.121 -11.739 0.227 1.00 95.69 91 LEU A CA 1
ATOM 747 C C . LEU A 1 91 ? -2.827 -12.568 0.183 1.00 95.69 91 LEU A C 1
ATOM 749 O O . LEU A 1 91 ? -2.068 -12.446 -0.776 1.00 95.69 91 LEU A O 1
ATOM 753 N N . LEU A 1 92 ? -2.596 -13.456 1.160 1.00 95.06 92 LEU A N 1
ATOM 754 C CA . LEU A 1 92 ? -1.495 -14.425 1.094 1.00 95.06 92 LEU A CA 1
ATOM 755 C C . LEU A 1 92 ? -1.573 -15.306 -0.154 1.00 95.06 92 LEU A C 1
ATOM 757 O O . LEU A 1 92 ? -0.563 -15.473 -0.836 1.00 95.06 92 LEU A O 1
ATOM 761 N N . ASP A 1 93 ? -2.751 -15.842 -0.466 1.00 95.62 93 ASP A N 1
ATOM 762 C CA . ASP A 1 93 ? -2.928 -16.692 -1.643 1.00 95.62 93 ASP A CA 1
ATOM 763 C C . ASP A 1 93 ? -2.688 -15.922 -2.950 1.00 95.62 93 ASP A C 1
ATOM 765 O O . ASP A 1 93 ? -2.055 -16.430 -3.878 1.00 95.62 93 ASP A O 1
ATOM 769 N N . ILE A 1 94 ? -3.139 -14.665 -3.016 1.00 96.38 94 ILE A N 1
ATOM 770 C CA . ILE A 1 94 ? -2.903 -13.785 -4.169 1.00 96.38 94 ILE A CA 1
ATOM 771 C C . ILE A 1 94 ? -1.403 -13.515 -4.340 1.00 96.38 94 ILE A C 1
ATOM 773 O O . ILE A 1 94 ? -0.890 -13.619 -5.455 1.00 96.38 94 ILE A O 1
ATOM 777 N N . MET A 1 95 ? -0.674 -13.206 -3.265 1.00 95.62 95 MET A N 1
ATOM 778 C CA . MET A 1 95 ? 0.772 -12.950 -3.335 1.00 95.62 95 MET A CA 1
ATOM 779 C C . MET A 1 95 ? 1.581 -14.200 -3.712 1.00 95.62 95 MET A C 1
ATOM 781 O O . MET A 1 95 ? 2.580 -14.082 -4.417 1.00 95.62 95 MET A O 1
ATOM 785 N N . ASN A 1 96 ? 1.152 -15.388 -3.273 1.00 94.12 96 ASN A N 1
ATOM 786 C CA . ASN A 1 96 ? 1.852 -16.656 -3.508 1.00 94.12 96 ASN A CA 1
ATOM 787 C C . ASN A 1 96 ? 1.484 -17.344 -4.831 1.00 94.12 96 ASN A C 1
ATOM 789 O O . ASN A 1 96 ? 1.944 -18.456 -5.086 1.00 94.12 96 ASN A O 1
ATOM 793 N N . VAL A 1 97 ? 0.668 -16.711 -5.681 1.00 93.69 97 VAL A N 1
ATOM 794 C CA . VAL A 1 97 ? 0.199 -17.310 -6.945 1.00 93.69 97 VAL A CA 1
ATOM 795 C C . VAL A 1 97 ? -0.599 -18.602 -6.721 1.00 93.69 97 VAL A C 1
ATOM 797 O O . VAL A 1 97 ? -0.606 -19.507 -7.551 1.00 93.69 97 VAL A O 1
ATOM 800 N N . SER A 1 98 ? -1.296 -18.687 -5.585 1.00 94.00 98 SER A N 1
ATOM 801 C CA . SER A 1 98 ? -2.116 -19.837 -5.184 1.00 94.00 98 SER A CA 1
ATOM 802 C C . SER A 1 98 ? -3.614 -19.529 -5.122 1.00 94.00 98 SER A C 1
ATOM 804 O O . SER A 1 98 ? -4.401 -20.398 -4.748 1.00 94.00 98 SER A O 1
ATOM 806 N N . THR A 1 99 ? -4.037 -18.315 -5.493 1.00 93.38 99 THR A N 1
ATOM 807 C CA . THR A 1 99 ? -5.459 -17.950 -5.512 1.00 93.38 99 THR A CA 1
ATOM 808 C C . THR A 1 99 ? -6.238 -18.731 -6.577 1.00 93.38 99 THR A C 1
ATOM 810 O O . THR A 1 99 ? -5.844 -18.804 -7.741 1.00 93.38 99 THR A O 1
ATOM 813 N N . ASN A 1 100 ? -7.387 -19.287 -6.183 1.00 91.56 100 ASN A N 1
ATOM 814 C CA . ASN A 1 100 ? -8.348 -19.913 -7.101 1.00 91.56 100 ASN A CA 1
ATOM 815 C C . ASN A 1 100 ? -9.413 -18.926 -7.607 1.00 91.56 100 ASN A C 1
ATOM 817 O O . ASN A 1 100 ? -10.209 -19.263 -8.487 1.00 91.56 100 ASN A O 1
ATOM 821 N N . ASP A 1 101 ? -9.442 -17.718 -7.047 1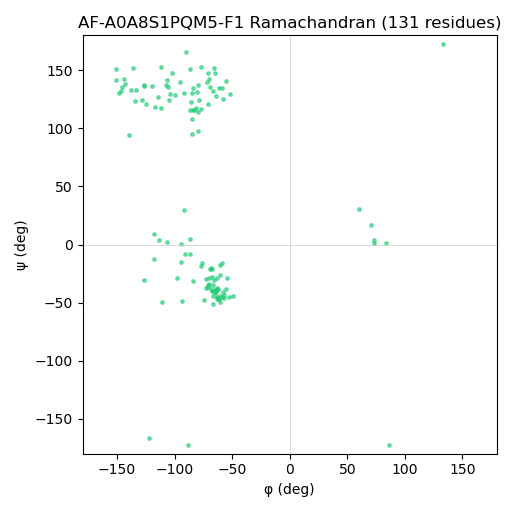.00 93.69 101 ASP A N 1
ATOM 822 C CA . ASP A 1 101 ? -10.404 -16.686 -7.401 1.00 93.69 101 ASP A CA 1
ATOM 823 C C . ASP A 1 101 ? -9.971 -15.989 -8.697 1.00 93.69 101 ASP A C 1
ATOM 825 O O . ASP A 1 101 ? -8.938 -15.312 -8.754 1.00 93.69 101 ASP A O 1
ATOM 829 N N . GLN A 1 102 ? -10.775 -16.165 -9.751 1.00 93.25 102 GLN A N 1
ATOM 830 C CA . GLN A 1 102 ? -10.487 -15.608 -11.073 1.00 93.25 102 GLN A CA 1
ATOM 831 C C . GLN A 1 102 ? -10.401 -14.080 -11.056 1.00 93.25 102 GLN A C 1
ATOM 833 O O . GLN A 1 102 ? -9.669 -13.525 -11.870 1.00 93.25 102 GLN A O 1
ATOM 838 N N . GLN A 1 103 ? -11.071 -13.406 -10.113 1.00 93.31 103 GLN A N 1
ATOM 839 C CA . GLN A 1 103 ? -11.036 -11.949 -10.003 1.00 93.31 103 GLN A CA 1
ATOM 840 C C . GLN A 1 103 ? -9.628 -11.416 -9.699 1.00 93.31 103 GLN A C 1
ATOM 842 O O . GLN A 1 103 ? -9.299 -10.299 -10.088 1.00 93.31 103 GLN A O 1
ATOM 847 N N . TYR A 1 104 ? -8.788 -12.202 -9.021 1.00 94.69 104 TYR A N 1
ATOM 848 C CA . TYR A 1 104 ? -7.451 -11.774 -8.597 1.00 94.69 104 TYR A CA 1
ATOM 849 C C . TYR A 1 104 ? -6.322 -12.407 -9.407 1.00 94.69 104 TYR A C 1
ATOM 851 O O . TYR A 1 104 ? -5.149 -12.167 -9.124 1.00 94.69 104 TYR A O 1
ATOM 859 N N . LYS A 1 105 ? -6.647 -13.217 -10.418 1.00 93.06 105 LYS A N 1
ATOM 860 C CA . LYS A 1 105 ? -5.656 -13.996 -11.165 1.00 93.06 105 LYS A CA 1
ATOM 861 C C . LYS A 1 105 ? -4.639 -13.118 -11.897 1.00 93.06 105 LYS A C 1
ATOM 863 O O . LYS A 1 105 ? -3.457 -13.450 -11.909 1.00 93.06 105 LYS A O 1
ATOM 868 N N . GLU A 1 106 ? -5.079 -11.993 -12.458 1.0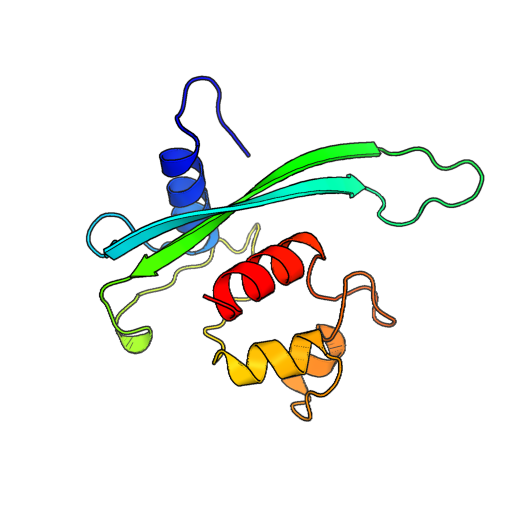0 93.38 106 GLU A N 1
ATOM 869 C CA . GLU A 1 106 ? -4.203 -11.045 -13.162 1.00 93.38 106 GLU A CA 1
ATOM 870 C C . GLU A 1 106 ? -3.307 -10.243 -12.212 1.00 93.38 106 GLU A C 1
ATOM 872 O O . GLU A 1 106 ? -2.185 -9.905 -12.572 1.00 93.38 106 GLU A O 1
ATOM 877 N N . MET A 1 107 ? -3.755 -9.993 -10.978 1.00 93.56 107 MET A N 1
ATOM 878 C CA . MET A 1 107 ? -2.988 -9.274 -9.949 1.00 93.56 107 MET A CA 1
ATOM 879 C C . MET A 1 107 ? -2.072 -10.204 -9.135 1.00 93.56 107 MET A C 1
ATOM 881 O O . MET A 1 107 ? -1.266 -9.750 -8.328 1.00 93.56 107 MET A O 1
ATOM 885 N N . SER A 1 108 ? -2.192 -11.518 -9.314 1.00 95.75 108 SER A N 1
ATOM 886 C CA . SER A 1 108 ? -1.494 -12.492 -8.487 1.00 95.75 108 SER A CA 1
ATOM 887 C C . SER A 1 108 ? 0.022 -12.489 -8.734 1.00 95.75 108 SER A C 1
ATOM 889 O O . SER A 1 108 ? 0.484 -12.476 -9.878 1.00 95.75 108 SER A O 1
ATOM 891 N N . GLY A 1 109 ? 0.803 -12.523 -7.651 1.00 95.69 109 GLY A N 1
ATOM 892 C CA . GLY A 1 109 ? 2.267 -12.477 -7.683 1.00 95.69 109 GLY A CA 1
ATOM 893 C C . GLY A 1 109 ? 2.868 -11.066 -7.706 1.00 95.69 109 GLY A C 1
ATOM 894 O O . GLY A 1 109 ? 2.180 -10.063 -7.530 1.00 95.69 109 GLY A O 1
ATOM 895 N N . ILE A 1 110 ? 4.190 -11.002 -7.884 1.00 95.62 110 ILE A N 1
ATOM 896 C CA . ILE A 1 110 ? 4.971 -9.756 -7.885 1.00 95.62 110 ILE A CA 1
ATOM 897 C C . ILE A 1 110 ? 4.843 -9.044 -9.240 1.00 95.62 110 ILE A C 1
ATOM 899 O O . ILE A 1 110 ? 4.953 -9.684 -10.284 1.00 95.62 110 ILE A O 1
ATOM 903 N N . TYR A 1 111 ? 4.673 -7.720 -9.224 1.00 94.62 111 TYR A N 1
ATOM 904 C CA . TYR A 1 111 ? 4.717 -6.885 -10.427 1.00 94.62 111 TYR A CA 1
ATOM 905 C C . TYR A 1 111 ? 6.143 -6.738 -11.011 1.00 94.62 111 TYR A C 1
ATOM 907 O O . TYR A 1 111 ? 7.075 -6.455 -10.251 1.00 94.62 111 TYR A O 1
ATOM 915 N N . PRO A 1 112 ? 6.323 -6.770 -12.348 1.00 93.69 112 PRO A N 1
ATOM 916 C CA . PRO A 1 112 ? 5.348 -7.195 -13.347 1.00 93.69 112 PRO A CA 1
ATOM 917 C C . PRO A 1 112 ? 5.314 -8.727 -13.446 1.00 93.69 112 PRO A C 1
ATOM 919 O O . PRO A 1 112 ? 6.350 -9.380 -13.585 1.00 93.69 112 PRO A O 1
ATOM 922 N N . ASN A 1 113 ? 4.114 -9.298 -13.413 1.00 92.88 113 ASN A N 1
ATOM 923 C CA . ASN A 1 113 ? 3.866 -10.704 -13.703 1.00 92.88 113 ASN A CA 1
ATOM 924 C C . ASN A 1 113 ? 3.630 -10.913 -15.215 1.00 92.88 113 ASN A C 1
ATOM 926 O O . ASN A 1 113 ? 3.767 -9.993 -16.023 1.00 92.88 113 ASN A O 1
ATOM 930 N N . GLN A 1 114 ? 3.239 -12.126 -15.617 1.00 92.31 114 GLN A N 1
ATOM 931 C CA . GLN A 1 114 ? 2.992 -12.475 -17.026 1.00 92.31 114 GLN A CA 1
ATOM 932 C C . GLN A 1 114 ? 1.881 -11.658 -17.717 1.00 92.31 114 GLN A C 1
ATOM 934 O O . GLN A 1 114 ? 1.826 -11.637 -18.943 1.00 92.31 114 GLN A O 1
ATOM 939 N N . TYR A 1 115 ? 1.008 -10.997 -16.953 1.00 92.88 115 TYR A N 1
ATOM 940 C CA . TYR A 1 115 ? -0.060 -10.134 -17.465 1.00 92.88 115 TYR A CA 1
ATOM 941 C C . TYR A 1 115 ? 0.353 -8.655 -17.515 1.00 92.88 115 TYR A C 1
ATOM 943 O O . TYR A 1 115 ? -0.456 -7.806 -17.875 1.00 92.88 115 TYR A O 1
ATOM 951 N N . GLY A 1 116 ? 1.588 -8.321 -17.122 1.00 91.94 116 GLY A N 1
ATOM 952 C CA . GLY A 1 116 ? 2.022 -6.932 -16.959 1.00 91.94 116 GLY A CA 1
ATOM 953 C C . GLY A 1 116 ? 1.383 -6.230 -15.754 1.00 91.94 116 GLY A C 1
ATOM 954 O O . GLY A 1 116 ? 1.415 -5.006 -15.684 1.00 91.94 116 GLY A O 1
ATOM 955 N N . SER A 1 117 ? 0.818 -6.995 -14.816 1.00 92.81 117 SER A N 1
ATOM 956 C CA . SER A 1 117 ? 0.211 -6.524 -13.565 1.00 92.81 117 SER A CA 1
ATOM 957 C C . SER A 1 117 ? 0.911 -7.190 -12.372 1.00 92.81 117 SER A C 1
ATOM 959 O O . SER A 1 117 ? 2.008 -7.728 -12.517 1.00 92.81 117 SER A O 1
ATOM 961 N N . GLY A 1 118 ? 0.346 -7.111 -11.174 1.00 95.00 118 GLY A N 1
ATOM 962 C CA . GLY A 1 118 ? 0.886 -7.741 -9.971 1.00 95.00 118 GLY A CA 1
ATOM 963 C C . GLY A 1 118 ? 0.909 -6.811 -8.766 1.00 95.00 118 GLY A C 1
ATOM 964 O O . GLY A 1 118 ? 0.683 -5.607 -8.870 1.00 95.00 118 GLY A O 1
ATOM 965 N N . ILE A 1 119 ? 1.241 -7.373 -7.610 1.00 95.75 119 ILE A N 1
ATOM 966 C CA . ILE A 1 119 ? 1.444 -6.612 -6.379 1.00 95.75 119 ILE A CA 1
ATOM 967 C C . ILE A 1 119 ? 2.885 -6.091 -6.362 1.00 95.75 119 ILE A C 1
ATOM 969 O O . ILE A 1 119 ? 3.839 -6.844 -6.574 1.00 95.75 119 ILE A O 1
ATOM 973 N N . GLY A 1 120 ? 3.071 -4.798 -6.091 1.00 95.25 120 GLY A N 1
ATOM 974 C CA . GLY A 1 120 ? 4.410 -4.221 -5.962 1.00 95.25 120 GLY A CA 1
ATOM 975 C C . GLY A 1 120 ? 5.222 -4.908 -4.856 1.00 95.25 120 GLY A C 1
ATOM 976 O O . GLY A 1 120 ? 4.727 -5.108 -3.748 1.00 95.25 120 GLY A O 1
ATOM 977 N N . GLU A 1 121 ? 6.488 -5.238 -5.126 1.00 95.06 121 GLU A N 1
ATOM 978 C CA . GLU A 1 121 ? 7.343 -6.007 -4.204 1.00 95.06 121 GLU A CA 1
ATOM 979 C C . GLU A 1 121 ? 7.449 -5.365 -2.803 1.00 95.06 121 GLU A C 1
ATOM 981 O O . GLU A 1 121 ? 7.420 -6.067 -1.790 1.00 95.06 121 GLU A O 1
ATOM 986 N N . GLY A 1 122 ? 7.512 -4.030 -2.729 1.00 95.88 122 GLY A N 1
ATOM 987 C CA . GLY A 1 122 ? 7.513 -3.291 -1.461 1.00 95.88 122 GLY A CA 1
ATOM 988 C C . GLY A 1 122 ? 6.274 -3.565 -0.598 1.00 95.88 122 GLY A C 1
ATOM 989 O O . GLY A 1 122 ? 6.410 -3.799 0.603 1.00 95.88 122 GLY A O 1
ATOM 990 N N . HIS A 1 123 ? 5.087 -3.647 -1.212 1.00 95.88 123 HIS A N 1
ATOM 991 C CA . HIS A 1 123 ? 3.835 -3.968 -0.518 1.00 95.88 123 HIS A CA 1
ATOM 992 C C . HIS A 1 123 ? 3.854 -5.391 0.047 1.00 95.88 123 HIS A C 1
ATOM 994 O O . HIS A 1 123 ? 3.462 -5.604 1.193 1.00 95.88 123 HIS A O 1
ATOM 1000 N N . ILE A 1 124 ? 4.379 -6.360 -0.714 1.00 95.50 124 ILE A N 1
ATOM 1001 C CA . ILE A 1 124 ? 4.531 -7.748 -0.248 1.00 95.50 124 ILE A CA 1
ATOM 1002 C C . ILE A 1 124 ? 5.461 -7.794 0.967 1.00 95.50 124 ILE A C 1
ATOM 1004 O O . ILE A 1 124 ? 5.127 -8.404 1.983 1.00 95.50 124 ILE A O 1
ATOM 1008 N N . LYS A 1 125 ? 6.612 -7.112 0.906 1.00 95.12 125 LYS A N 1
ATOM 1009 C CA . LYS A 1 125 ? 7.557 -7.044 2.034 1.00 95.12 125 LYS A CA 1
ATOM 1010 C C . LYS A 1 125 ? 6.917 -6.412 3.272 1.00 95.12 125 LYS A C 1
ATOM 1012 O O . LYS A 1 125 ? 7.062 -6.958 4.367 1.00 95.12 125 LYS A O 1
ATOM 1017 N N . ALA A 1 126 ? 6.187 -5.310 3.103 1.00 95.75 126 ALA A N 1
ATOM 1018 C CA . ALA A 1 126 ? 5.484 -4.627 4.188 1.00 95.75 126 ALA A CA 1
ATOM 1019 C C . ALA A 1 126 ? 4.407 -5.510 4.836 1.00 95.75 126 ALA A C 1
ATOM 1021 O O . ALA A 1 126 ? 4.354 -5.637 6.066 1.00 95.75 126 ALA A O 1
ATOM 1022 N N . PHE A 1 127 ? 3.597 -6.187 4.019 1.00 95.44 127 PHE A N 1
ATOM 1023 C CA . PHE A 1 127 ? 2.586 -7.115 4.510 1.00 95.44 127 PHE A CA 1
ATOM 1024 C C . PHE A 1 127 ? 3.218 -8.300 5.246 1.00 95.44 127 PHE A C 1
ATOM 1026 O O . PHE A 1 127 ? 2.805 -8.617 6.357 1.00 95.44 127 PHE A O 1
ATOM 1033 N N . MET A 1 128 ? 4.252 -8.934 4.685 1.00 94.44 128 MET A N 1
ATOM 1034 C CA . MET A 1 128 ? 4.897 -10.099 5.303 1.00 94.44 128 MET A CA 1
ATOM 1035 C C . MET A 1 128 ? 5.613 -9.761 6.615 1.00 94.44 128 MET A C 1
ATOM 1037 O O . MET A 1 128 ? 5.684 -10.613 7.502 1.00 94.44 128 MET A O 1
ATOM 1041 N N . ASN A 1 129 ? 6.123 -8.535 6.763 1.00 93.25 129 ASN A N 1
ATOM 1042 C CA . ASN A 1 129 ? 6.654 -8.049 8.036 1.00 93.25 129 ASN A CA 1
ATOM 1043 C C . ASN A 1 129 ? 5.537 -7.901 9.084 1.00 93.25 129 ASN A C 1
ATOM 1045 O O . ASN A 1 129 ? 5.676 -8.378 10.207 1.00 93.25 129 ASN A O 1
ATOM 1049 N N . SER A 1 130 ? 4.394 -7.339 8.686 1.00 89.38 130 SER A N 1
ATOM 1050 C CA . SER A 1 130 ? 3.217 -7.192 9.555 1.00 89.38 130 SER A CA 1
ATOM 1051 C C . SER A 1 130 ? 2.530 -8.524 9.870 1.00 89.38 130 SER A C 1
ATOM 1053 O O . SER A 1 130 ? 1.918 -8.670 10.919 1.00 89.38 130 SER A O 1
ATOM 1055 N N . TYR A 1 131 ? 2.620 -9.514 8.976 1.00 85.31 131 TYR A N 1
ATOM 1056 C CA . TYR A 1 131 ? 1.967 -10.813 9.136 1.00 85.31 131 TYR A CA 1
ATOM 1057 C C . TYR A 1 131 ? 2.579 -11.646 10.268 1.00 85.31 131 TYR A C 1
ATOM 1059 O O . TYR A 1 131 ? 1.839 -12.367 10.939 1.00 85.31 131 TYR A O 1
ATOM 1067 N N . LYS A 1 132 ? 3.910 -11.586 10.419 1.00 77.12 132 LYS A N 1
ATOM 1068 C CA . LYS A 1 132 ? 4.709 -12.424 11.333 1.00 77.12 132 LYS A CA 1
ATOM 1069 C C . LYS A 1 132 ? 4.638 -11.993 12.802 1.00 77.12 132 LYS A C 1
ATOM 1071 O O . LYS A 1 132 ? 4.999 -12.798 13.658 1.00 77.12 132 LYS A O 1
ATOM 1076 N N . ASN A 1 133 ? 4.212 -10.757 13.058 1.00 57.00 133 ASN A N 1
ATOM 1077 C CA . ASN A 1 133 ? 4.078 -10.150 14.384 1.00 57.00 133 ASN A CA 1
ATOM 1078 C C . ASN A 1 133 ? 2.618 -10.182 14.852 1.00 57.00 133 ASN A C 1
ATOM 1080 O O . ASN A 1 133 ? 2.413 -10.236 16.082 1.00 57.00 133 ASN A O 1
#